Protein AF-A0A822EPE9-F1 (afdb_monomer_lite)

Secondary structure (DSSP, 8-state):
-HHHHHHHHHHSHHHHHHHHHHHHH----TT--HHHHHHHHHHHHHHH-TT--HHHHHHHHHHHS-HHHHHHHHHH--S--

Radius of gyration: 15.64 Å; chains: 1; bounding box: 47×17×41 Å

pLDDT: mean 84.54, std 9.51, range [58.88, 94.94]

Sequence (81 aa):
LFVQKLLDTFESSSKADIAFNRLRQYQQSLHQDVRQYYFEIMKLCKEANPLMDESSKLQYLKDGLKSSLRFDILLKNPTTT

Organism: NCBI:txid392032

Foldseek 3Di:
DVVVVVCCVPVPDPQLVVLVVCLQPAAADPPHDLVNSLVVLVVSCCSNPVPDDFVVSVVSSLVRYDPVCNVVCVVVVDPGD

Structure (mmCIF, N/CA/C/O backbone):
data_AF-A0A822EPE9-F1
#
_entry.id   AF-A0A822EPE9-F1
#
loop_
_atom_site.group_PDB
_atom_site.id
_atom_site.type_symbol
_atom_site.label_atom_id
_atom_site.label_alt_id
_atom_site.label_comp_id
_atom_site.label_asym_id
_atom_site.label_entity_id
_atom_site.label_seq_id
_atom_site.pdbx_PDB_ins_code
_atom_site.Cartn_x
_atom_site.Cartn_y
_atom_site.Cartn_z
_atom_site.occupancy
_atom_site.B_iso_or_equiv
_atom_site.auth_seq_id
_atom_site.auth_comp_id
_atom_site.auth_asym_id
_atom_site.auth_atom_id
_atom_site.pdbx_PDB_model_num
ATOM 1 N N . LEU A 1 1 ? 26.423 2.927 -22.943 1.00 67.00 1 LEU A N 1
ATOM 2 C CA . LEU A 1 1 ? 25.775 1.666 -23.386 1.00 67.00 1 LEU A CA 1
ATOM 3 C C . LEU A 1 1 ? 25.962 0.511 -22.396 1.00 67.00 1 LEU A C 1
ATOM 5 O O . LEU A 1 1 ? 24.956 0.056 -21.879 1.00 67.00 1 LEU A O 1
ATOM 9 N N . PHE A 1 2 ? 27.185 0.065 -22.069 1.00 75.94 2 PHE A N 1
ATOM 10 C CA . PHE A 1 2 ? 27.398 -1.044 -21.112 1.00 75.94 2 PHE A CA 1
ATOM 11 C C . PHE A 1 2 ? 26.929 -0.731 -19.679 1.00 75.94 2 PHE A C 1
ATOM 13 O O . PHE A 1 2 ? 26.105 -1.457 -19.140 1.00 75.94 2 PHE A O 1
ATOM 20 N N . VAL A 1 3 ? 27.383 0.388 -19.101 1.00 77.12 3 VAL A N 1
ATOM 21 C CA . VAL A 1 3 ? 27.011 0.807 -17.731 1.00 77.12 3 VAL A CA 1
ATOM 22 C C . VAL A 1 3 ? 25.498 0.988 -17.582 1.00 77.12 3 VAL A C 1
ATOM 24 O O . VAL A 1 3 ? 24.926 0.593 -16.579 1.00 77.12 3 VAL A O 1
ATOM 27 N N . GLN A 1 4 ? 24.839 1.524 -18.608 1.00 75.88 4 GLN A N 1
ATOM 28 C CA . GLN A 1 4 ? 23.399 1.781 -18.605 1.00 75.88 4 GLN A CA 1
ATOM 29 C C . GLN A 1 4 ? 22.589 0.481 -18.685 1.00 75.88 4 GLN A C 1
ATOM 31 O O . GLN A 1 4 ? 21.705 0.274 -17.870 1.00 75.88 4 GLN A O 1
ATOM 36 N N . LYS A 1 5 ? 22.987 -0.457 -19.560 1.00 74.19 5 LYS A N 1
ATOM 37 C CA . LYS A 1 5 ? 22.424 -1.816 -19.575 1.00 74.19 5 LYS A CA 1
ATOM 38 C C . LYS A 1 5 ? 22.636 -2.545 -18.254 1.00 74.19 5 LYS A C 1
ATOM 40 O O . LYS A 1 5 ? 21.764 -3.293 -17.836 1.00 74.19 5 LYS A O 1
ATOM 45 N N . LEU A 1 6 ? 23.791 -2.365 -17.620 1.00 71.06 6 LEU A N 1
ATOM 46 C CA . LEU A 1 6 ? 24.103 -3.006 -16.349 1.00 71.06 6 LEU A CA 1
ATOM 47 C C . LEU A 1 6 ? 23.231 -2.431 -15.224 1.00 71.06 6 LEU A C 1
ATOM 49 O O . LEU A 1 6 ? 22.621 -3.200 -14.492 1.00 71.06 6 LEU A O 1
ATOM 53 N N . LEU A 1 7 ? 23.083 -1.107 -15.148 1.00 70.38 7 LEU A N 1
ATOM 54 C CA . LEU A 1 7 ? 22.138 -0.472 -14.230 1.00 70.38 7 LEU A CA 1
ATOM 55 C C . LEU A 1 7 ? 20.705 -0.951 -14.498 1.00 70.38 7 LEU A C 1
ATOM 57 O O . LEU A 1 7 ? 20.110 -1.516 -13.596 1.00 70.38 7 LEU A O 1
ATOM 61 N N . ASP A 1 8 ? 20.198 -0.901 -15.731 1.00 68.12 8 ASP A N 1
ATOM 62 C CA . ASP A 1 8 ? 18.837 -1.365 -16.057 1.00 68.12 8 ASP A CA 1
ATOM 63 C C . ASP A 1 8 ? 18.599 -2.847 -15.704 1.00 68.12 8 ASP A C 1
ATOM 65 O O . ASP A 1 8 ? 17.517 -3.225 -15.245 1.00 68.12 8 ASP A O 1
ATOM 69 N N . THR A 1 9 ? 19.620 -3.693 -15.883 1.00 67.12 9 THR A N 1
ATOM 70 C CA . THR A 1 9 ? 19.545 -5.136 -15.593 1.00 67.12 9 THR A CA 1
ATOM 71 C C . THR A 1 9 ? 19.514 -5.425 -14.090 1.00 67.12 9 THR A C 1
ATOM 73 O O . THR A 1 9 ? 18.832 -6.354 -13.666 1.00 67.12 9 THR A O 1
ATOM 76 N N . PHE A 1 10 ? 20.236 -4.650 -13.275 1.00 63.66 10 PHE A N 1
ATOM 77 C CA . PHE A 1 10 ? 20.352 -4.885 -11.8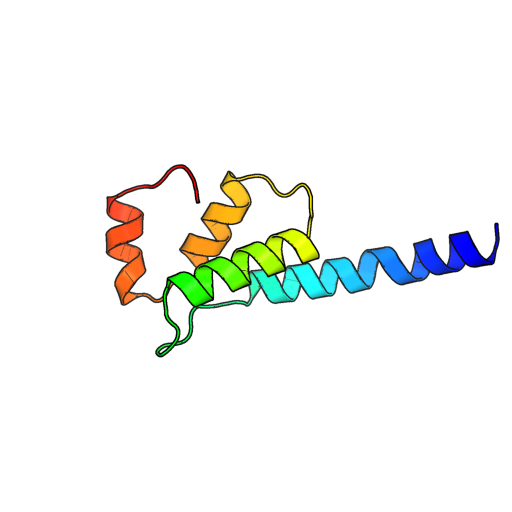28 1.00 63.66 10 PHE A CA 1
ATOM 78 C C . PHE A 1 10 ? 19.443 -3.987 -10.971 1.00 63.66 10 PHE A C 1
ATOM 80 O O . PHE A 1 10 ? 19.183 -4.301 -9.811 1.00 63.66 10 PHE A O 1
ATOM 87 N N . GLU A 1 11 ? 18.953 -2.875 -11.512 1.00 64.06 11 GLU A N 1
ATOM 88 C CA . GLU A 1 11 ? 18.168 -1.871 -10.791 1.00 64.06 11 GLU A CA 1
ATOM 89 C C . GLU A 1 11 ? 16.659 -2.145 -10.828 1.00 64.06 11 GLU A C 1
ATOM 91 O O . GLU A 1 11 ? 15.956 -1.748 -9.899 1.00 64.06 11 GLU A O 1
ATOM 96 N N . SER A 1 12 ? 16.154 -2.833 -11.856 1.00 58.88 12 SER A N 1
ATOM 97 C CA . SER A 1 12 ? 14.724 -2.775 -12.192 1.00 58.88 12 SER A CA 1
ATOM 98 C C . SER A 1 12 ? 13.838 -3.835 -11.531 1.00 58.88 12 SER A C 1
ATOM 100 O O . SER A 1 12 ? 12.775 -3.484 -11.028 1.00 58.88 12 SER A O 1
ATOM 102 N N . SER A 1 13 ? 14.237 -5.109 -11.481 1.00 62.09 13 SER A N 1
ATOM 103 C CA . SER A 1 13 ? 13.362 -6.169 -10.949 1.00 62.09 13 SER A CA 1
ATOM 104 C C . SER A 1 13 ? 13.403 -6.244 -9.424 1.00 62.09 13 SER A C 1
ATOM 106 O O . SER A 1 13 ? 12.391 -6.063 -8.758 1.00 62.09 13 SER A O 1
ATOM 108 N N . SER A 1 14 ? 14.596 -6.400 -8.848 1.00 70.88 14 SER A N 1
ATOM 109 C CA . SER A 1 14 ? 14.753 -6.650 -7.409 1.00 70.88 14 SER A CA 1
ATOM 110 C C . SER A 1 14 ? 14.246 -5.495 -6.533 1.00 70.88 14 SER A C 1
ATOM 112 O O . SER A 1 14 ? 13.573 -5.726 -5.532 1.00 70.88 14 SER A O 1
ATOM 114 N N . LYS A 1 15 ? 14.500 -4.233 -6.912 1.00 76.19 15 LYS A N 1
ATOM 115 C CA . LYS A 1 15 ? 14.036 -3.074 -6.126 1.00 76.19 15 LYS A CA 1
ATOM 116 C C . LYS A 1 15 ? 12.514 -2.929 -6.161 1.00 76.19 15 LYS A C 1
ATOM 118 O O . LYS A 1 15 ? 11.911 -2.697 -5.113 1.00 76.19 15 LYS A O 1
ATOM 123 N N . ALA A 1 16 ? 11.907 -3.086 -7.338 1.00 77.44 16 ALA A N 1
ATOM 124 C CA . ALA A 1 16 ? 10.458 -3.037 -7.490 1.00 77.44 16 ALA A CA 1
ATOM 125 C C . ALA A 1 16 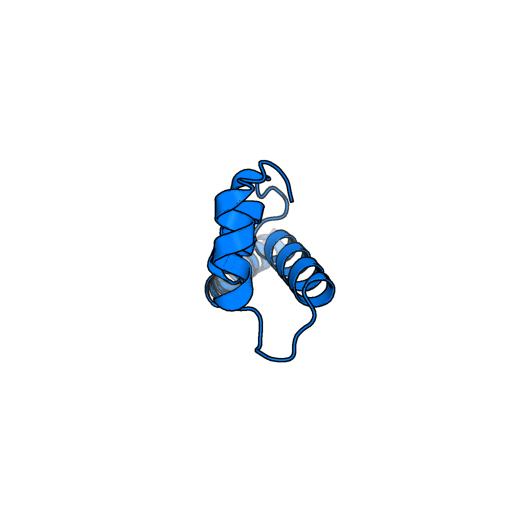? 9.796 -4.194 -6.731 1.00 77.44 16 ALA A C 1
ATOM 127 O O . ALA A 1 16 ? 8.868 -3.962 -5.962 1.00 77.44 16 ALA A O 1
ATOM 128 N N . ASP A 1 17 ? 10.330 -5.412 -6.847 1.00 84.06 17 ASP A N 1
ATOM 129 C CA . ASP A 1 17 ? 9.827 -6.592 -6.141 1.00 84.06 17 ASP A CA 1
ATOM 130 C C . ASP A 1 17 ? 9.910 -6.433 -4.616 1.00 84.06 17 ASP A C 1
ATOM 132 O O . ASP A 1 17 ? 8.974 -6.781 -3.892 1.00 84.06 17 ASP A O 1
ATOM 136 N N . ILE A 1 18 ? 11.005 -5.865 -4.100 1.00 87.94 18 ILE A N 1
ATOM 137 C CA . ILE A 1 18 ? 11.153 -5.556 -2.671 1.00 87.94 18 ILE A CA 1
ATOM 138 C C . ILE A 1 18 ? 10.113 -4.518 -2.233 1.00 87.94 18 ILE A C 1
ATOM 140 O O . ILE A 1 18 ? 9.460 -4.706 -1.203 1.00 87.94 18 ILE 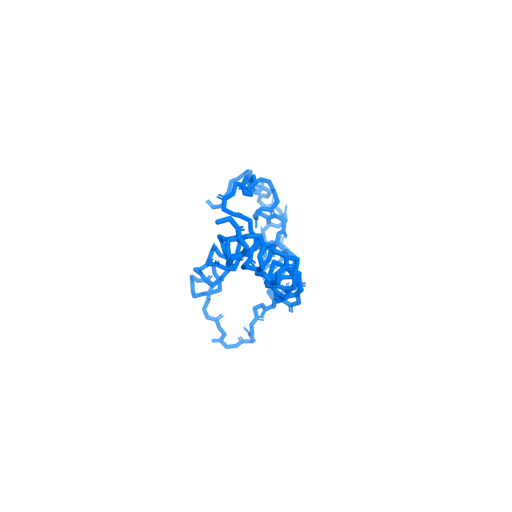A O 1
ATOM 144 N N . ALA A 1 19 ? 9.930 -3.444 -3.005 1.00 88.38 19 ALA A N 1
ATOM 145 C CA . ALA A 1 19 ? 8.944 -2.409 -2.704 1.00 88.38 19 ALA A CA 1
ATOM 146 C C . ALA A 1 19 ? 7.508 -2.962 -2.733 1.00 88.38 19 ALA A C 1
ATOM 148 O O . ALA A 1 19 ? 6.730 -2.705 -1.812 1.00 88.38 19 ALA A O 1
ATOM 149 N N . PHE A 1 20 ? 7.176 -3.795 -3.722 1.00 90.31 20 PHE A N 1
ATOM 150 C CA . PHE A 1 20 ? 5.886 -4.478 -3.815 1.00 90.31 20 PHE A CA 1
ATOM 151 C C . PHE A 1 20 ? 5.644 -5.430 -2.645 1.00 90.31 20 PHE A C 1
ATOM 153 O O . PHE A 1 20 ? 4.562 -5.419 -2.056 1.00 90.31 20 PHE A O 1
ATOM 160 N N . ASN A 1 21 ? 6.643 -6.231 -2.270 1.00 91.44 21 ASN A N 1
ATOM 161 C CA . ASN A 1 21 ? 6.533 -7.122 -1.117 1.00 91.44 21 ASN A CA 1
ATOM 162 C C . ASN A 1 21 ? 6.320 -6.335 0.177 1.00 91.44 21 ASN A C 1
ATOM 164 O O . ASN A 1 21 ? 5.462 -6.701 0.981 1.00 91.44 21 ASN A O 1
ATOM 168 N N . ARG A 1 22 ? 7.036 -5.218 0.348 1.00 93.12 22 ARG A N 1
ATOM 169 C CA . ARG A 1 22 ? 6.859 -4.327 1.496 1.00 93.12 22 ARG A CA 1
ATOM 170 C C . ARG A 1 22 ? 5.453 -3.736 1.542 1.00 93.12 22 ARG A C 1
ATOM 172 O O . ARG A 1 22 ? 4.834 -3.786 2.598 1.00 93.12 22 ARG A O 1
ATOM 179 N N . LEU A 1 23 ? 4.938 -3.230 0.420 1.00 94.25 23 LEU A N 1
ATOM 180 C C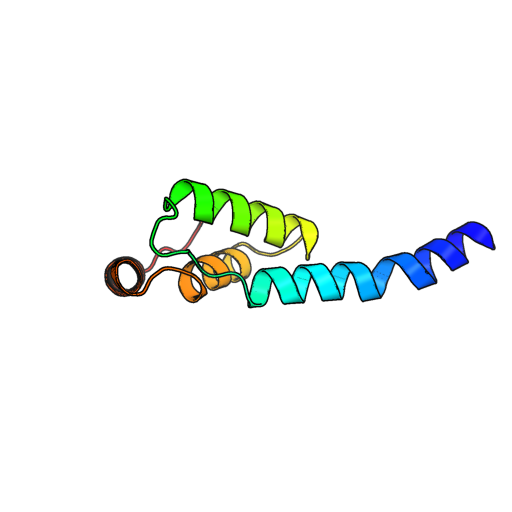A . LEU A 1 23 ? 3.571 -2.712 0.315 1.00 94.25 23 LEU A CA 1
ATOM 181 C C . LEU A 1 23 ? 2.535 -3.786 0.672 1.00 94.25 23 LEU A C 1
ATOM 183 O O . LEU A 1 23 ? 1.643 -3.539 1.477 1.00 94.25 23 LEU A O 1
ATOM 187 N N . ARG A 1 24 ? 2.685 -4.998 0.127 1.00 93.06 24 ARG A N 1
ATOM 188 C CA . ARG A 1 24 ? 1.757 -6.115 0.353 1.00 93.06 24 ARG A CA 1
ATOM 189 C C . ARG A 1 24 ? 1.718 -6.588 1.808 1.00 93.06 24 ARG A C 1
ATOM 191 O O . ARG A 1 24 ? 0.687 -7.072 2.263 1.00 93.06 24 ARG A O 1
ATOM 198 N N . GLN A 1 25 ? 2.839 -6.498 2.517 1.00 93.56 25 GLN A N 1
ATOM 199 C CA . GLN A 1 25 ? 2.954 -6.929 3.912 1.00 93.56 25 GLN A CA 1
ATOM 200 C C . GLN A 1 25 ? 2.658 -5.810 4.915 1.00 93.56 25 GLN A C 1
ATOM 202 O O . GLN A 1 25 ? 2.557 -6.079 6.112 1.00 93.56 25 GLN A O 1
ATOM 207 N N . TYR A 1 26 ? 2.538 -4.562 4.458 1.00 94.62 26 TYR A N 1
ATOM 208 C CA . TYR A 1 26 ? 2.352 -3.432 5.352 1.00 94.62 26 TYR A CA 1
ATOM 209 C C . TYR A 1 26 ? 0.946 -3.434 5.954 1.00 94.62 26 TYR A C 1
ATOM 211 O O . TYR A 1 26 ? -0.060 -3.441 5.249 1.00 94.62 26 TYR A O 1
ATOM 219 N N . GLN A 1 27 ? 0.884 -3.407 7.282 1.00 94.19 27 GLN A N 1
ATOM 220 C CA . GLN A 1 27 ? -0.357 -3.347 8.042 1.00 94.19 27 GLN A CA 1
ATOM 221 C C . GLN A 1 27 ? -0.274 -2.223 9.067 1.00 94.19 27 GLN A C 1
ATOM 223 O O . GLN A 1 27 ? 0.789 -1.955 9.632 1.00 94.19 27 GLN A O 1
ATOM 228 N N . GLN A 1 28 ? -1.410 -1.582 9.325 1.00 93.50 28 GLN A N 1
ATOM 229 C CA . GLN A 1 28 ? -1.525 -0.560 10.347 1.00 93.50 28 GLN A CA 1
ATOM 230 C C . GLN A 1 28 ? -1.228 -1.172 11.718 1.00 93.50 28 GLN A C 1
ATOM 232 O O . GLN A 1 28 ? -1.943 -2.059 12.190 1.00 93.50 28 GLN A O 1
ATOM 237 N N . SER A 1 29 ? -0.195 -0.657 12.383 1.00 91.06 29 SER A N 1
ATOM 238 C CA . SER A 1 29 ? 0.133 -1.057 13.754 1.00 91.06 29 SER A CA 1
ATOM 239 C C . SER A 1 29 ? -0.955 -0.616 14.745 1.00 91.06 29 SER A C 1
ATOM 241 O O . SER A 1 29 ? -1.660 0.372 14.528 1.00 91.06 29 SER A O 1
ATOM 243 N N . LEU A 1 30 ? -1.065 -1.320 15.878 1.00 87.81 30 LEU A N 1
ATOM 244 C CA . LEU A 1 30 ? -2.049 -1.048 16.933 1.00 87.81 30 LEU A CA 1
ATOM 245 C C . LEU A 1 30 ? -2.023 0.417 17.412 1.00 87.81 30 LEU A C 1
ATOM 247 O O . LEU A 1 30 ? -3.078 0.998 17.675 1.00 87.81 30 LEU A O 1
ATOM 251 N N . HIS A 1 31 ? -0.829 1.011 17.482 1.00 89.81 31 HIS A N 1
ATOM 252 C CA . HIS A 1 31 ? -0.601 2.376 17.971 1.00 89.81 31 HIS A CA 1
ATOM 253 C C . HIS A 1 31 ? -0.395 3.406 16.857 1.00 89.81 31 HIS A C 1
ATOM 255 O O . HIS A 1 31 ? -0.163 4.578 17.143 1.00 89.81 31 HIS A O 1
ATOM 261 N N . GLN A 1 32 ? -0.455 2.989 15.592 1.00 90.31 32 GLN A N 1
ATOM 262 C CA . GLN A 1 32 ? -0.234 3.888 14.469 1.00 90.31 32 GLN A CA 1
ATOM 263 C C . GLN A 1 32 ? -1.502 4.679 14.151 1.00 90.31 32 GLN A C 1
ATOM 265 O O . GLN A 1 32 ? -2.588 4.112 13.971 1.00 90.31 32 GLN A O 1
ATOM 270 N N . ASP A 1 33 ? -1.350 5.995 14.029 1.00 91.31 33 ASP A N 1
ATOM 271 C CA . ASP A 1 33 ? -2.430 6.865 13.581 1.00 91.31 33 ASP A CA 1
ATOM 272 C C . ASP A 1 33 ? -2.833 6.563 12.126 1.00 91.31 33 ASP A C 1
ATOM 274 O O . ASP A 1 33 ? -2.012 6.179 11.291 1.00 91.31 33 ASP A O 1
ATOM 278 N N . VAL A 1 34 ? -4.114 6.754 11.803 1.00 89.00 34 VAL A N 1
ATOM 279 C CA . VAL A 1 34 ? -4.657 6.455 10.467 1.00 89.00 34 VAL A CA 1
ATOM 280 C C . VAL A 1 34 ? -4.034 7.345 9.392 1.00 89.00 34 VAL A C 1
ATOM 282 O O . VAL A 1 34 ? -3.773 6.867 8.290 1.00 89.00 34 VAL A O 1
ATOM 285 N N . ARG A 1 35 ? -3.744 8.618 9.692 1.00 90.50 35 ARG A N 1
ATOM 286 C CA . ARG A 1 35 ? -3.108 9.521 8.720 1.00 90.50 35 ARG A CA 1
ATOM 287 C C . ARG A 1 35 ? -1.668 9.107 8.466 1.00 90.50 35 ARG A C 1
ATOM 289 O O . ARG A 1 35 ? -1.227 9.111 7.323 1.00 90.50 35 ARG A O 1
ATOM 296 N N . GLN A 1 36 ? -0.945 8.717 9.516 1.00 93.81 36 GLN A N 1
ATOM 297 C CA . GLN A 1 36 ? 0.414 8.188 9.374 1.00 93.81 36 GLN A CA 1
ATOM 298 C C . GLN A 1 36 ? 0.428 6.921 8.515 1.00 93.81 36 GLN A C 1
ATOM 300 O O . GLN A 1 36 ? 1.250 6.806 7.611 1.00 93.81 36 GLN A O 1
ATOM 305 N N . TYR A 1 37 ? -0.510 6.003 8.759 1.00 93.88 37 TYR A N 1
ATOM 306 C CA . TYR A 1 37 ? -0.684 4.803 7.943 1.00 93.88 37 TYR A CA 1
ATOM 307 C C . TYR A 1 37 ? -0.976 5.139 6.472 1.00 93.88 37 TYR A C 1
ATOM 309 O O . TYR A 1 37 ? -0.340 4.586 5.577 1.00 93.88 37 TYR A O 1
ATOM 317 N N . TYR A 1 38 ? -1.880 6.090 6.223 1.00 93.25 38 TYR A N 1
ATOM 318 C CA . TYR A 1 38 ? -2.196 6.566 4.878 1.00 93.25 38 TYR A CA 1
ATOM 319 C C . TYR A 1 38 ? -0.956 7.089 4.142 1.00 93.25 38 TYR A C 1
ATOM 321 O O . TYR A 1 38 ? -0.679 6.659 3.023 1.00 93.25 38 TYR A O 1
ATOM 329 N N . PHE A 1 39 ? -0.179 7.979 4.769 1.00 94.81 39 PHE A N 1
ATOM 330 C CA . PHE A 1 39 ? 1.009 8.550 4.133 1.00 94.81 39 PHE A CA 1
ATOM 331 C C . PHE A 1 39 ? 2.070 7.492 3.818 1.00 94.81 39 PHE A C 1
ATOM 333 O O . PHE A 1 39 ? 2.682 7.552 2.750 1.00 94.81 39 PHE A O 1
ATOM 340 N N . GLU A 1 40 ? 2.259 6.509 4.699 1.00 94.94 40 GLU A N 1
ATOM 341 C CA . GLU A 1 40 ? 3.183 5.400 4.448 1.00 94.94 40 GLU A CA 1
ATOM 342 C C . GLU A 1 40 ? 2.710 4.508 3.295 1.00 94.94 40 GLU A C 1
ATOM 344 O O . GLU A 1 40 ? 3.502 4.215 2.403 1.00 94.94 40 GLU A O 1
ATOM 349 N N . ILE A 1 41 ? 1.422 4.151 3.226 1.00 94.38 41 ILE A N 1
ATOM 350 C CA . ILE A 1 41 ? 0.887 3.401 2.078 1.00 94.38 41 ILE A CA 1
ATOM 351 C C . ILE A 1 41 ? 1.056 4.194 0.778 1.00 94.38 41 ILE A C 1
ATOM 353 O O . ILE A 1 41 ? 1.537 3.638 -0.203 1.00 94.38 41 ILE A O 1
ATOM 357 N N . MET A 1 42 ? 0.748 5.495 0.750 1.00 94.44 42 MET A N 1
ATOM 358 C CA . MET A 1 42 ? 0.936 6.317 -0.457 1.00 94.44 42 MET A CA 1
ATOM 359 C C . MET A 1 42 ? 2.397 6.363 -0.912 1.00 94.44 42 MET A C 1
ATOM 361 O O . MET A 1 42 ? 2.685 6.289 -2.110 1.00 94.44 42 MET A O 1
ATOM 365 N N . LYS A 1 43 ? 3.329 6.456 0.041 1.00 94.38 43 LYS A N 1
ATOM 366 C CA . LYS A 1 43 ? 4.764 6.403 -0.233 1.00 94.38 43 LYS A CA 1
ATOM 367 C C . LYS A 1 43 ? 5.171 5.045 -0.807 1.00 94.38 43 LYS A C 1
ATOM 369 O O . LYS A 1 43 ? 5.821 5.012 -1.846 1.00 94.38 43 LYS A O 1
ATOM 374 N N . LEU A 1 44 ? 4.739 3.947 -0.188 1.00 93.31 44 LEU A N 1
ATOM 375 C CA . LEU A 1 44 ? 5.026 2.586 -0.651 1.00 93.31 44 LEU A CA 1
ATOM 376 C C . LEU A 1 44 ? 4.412 2.299 -2.026 1.00 93.31 44 LEU A C 1
ATOM 378 O O . LEU A 1 44 ? 5.072 1.699 -2.868 1.00 93.31 44 LEU A O 1
ATOM 382 N N . CYS A 1 45 ? 3.198 2.783 -2.300 1.00 93.31 45 CYS A N 1
ATOM 383 C CA . CYS A 1 45 ? 2.585 2.702 -3.624 1.00 93.31 45 CYS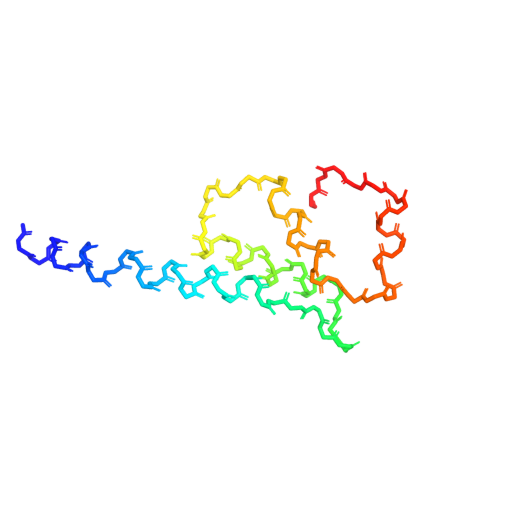 A CA 1
ATOM 384 C C . CYS A 1 45 ? 3.441 3.419 -4.673 1.00 93.31 45 CYS A C 1
ATOM 386 O O . CYS A 1 45 ? 3.692 2.859 -5.734 1.00 93.31 45 CYS A O 1
ATOM 388 N N . LYS A 1 46 ? 3.942 4.624 -4.366 1.00 92.19 46 LYS A N 1
ATOM 389 C CA . LYS A 1 46 ? 4.816 5.387 -5.268 1.00 92.19 46 LYS A CA 1
ATOM 390 C C . LYS A 1 46 ? 6.175 4.713 -5.488 1.00 92.19 46 LYS A C 1
ATOM 392 O O . LYS A 1 46 ? 6.703 4.787 -6.592 1.00 92.19 46 LYS A O 1
ATOM 397 N N . GLU A 1 47 ? 6.734 4.083 -4.456 1.00 90.44 47 GLU A N 1
ATOM 398 C CA . GLU A 1 47 ? 7.992 3.327 -4.536 1.00 90.44 47 GLU A CA 1
ATOM 399 C C . GLU A 1 47 ? 7.835 2.029 -5.344 1.00 90.44 47 GLU A C 1
ATOM 401 O O . GLU A 1 47 ? 8.721 1.692 -6.124 1.00 90.44 47 GLU A O 1
ATOM 406 N N . ALA A 1 48 ? 6.712 1.321 -5.187 1.00 90.19 48 ALA A N 1
ATOM 407 C CA . ALA A 1 48 ? 6.433 0.074 -5.897 1.00 90.19 48 ALA A CA 1
ATOM 408 C C . ALA A 1 48 ? 6.039 0.310 -7.363 1.00 90.19 48 ALA A C 1
ATOM 410 O O . ALA A 1 48 ? 6.545 -0.353 -8.265 1.00 90.19 48 ALA A O 1
ATOM 411 N N . ASN A 1 49 ? 5.138 1.262 -7.611 1.00 88.44 49 ASN A N 1
ATOM 412 C CA . ASN A 1 49 ? 4.700 1.640 -8.948 1.00 88.44 49 ASN A CA 1
ATOM 413 C C . ASN A 1 49 ? 4.204 3.103 -8.964 1.00 88.44 49 ASN A C 1
ATOM 415 O O . ASN A 1 49 ? 3.080 3.382 -8.542 1.00 88.44 49 ASN A O 1
ATOM 419 N N . PRO A 1 50 ? 4.981 4.046 -9.528 1.00 88.50 50 PRO A N 1
ATOM 420 C CA . PRO A 1 50 ? 4.580 5.450 -9.638 1.00 88.50 50 PRO A CA 1
ATOM 421 C C . PRO A 1 50 ? 3.276 5.687 -10.415 1.00 88.50 50 PRO A C 1
ATOM 423 O O . PRO A 1 50 ? 2.634 6.717 -10.218 1.00 88.50 50 PRO A O 1
ATOM 426 N N . LEU A 1 51 ? 2.893 4.753 -11.290 1.00 89.38 51 LEU A N 1
ATOM 427 C CA . LEU A 1 51 ? 1.679 4.794 -12.107 1.00 89.38 51 LEU A CA 1
ATOM 428 C C . LEU A 1 51 ? 0.566 3.897 -11.542 1.00 89.38 51 LEU A C 1
ATOM 430 O O . LEU A 1 51 ? -0.354 3.533 -12.270 1.00 89.38 51 LEU A O 1
ATOM 434 N N . MET A 1 52 ? 0.654 3.506 -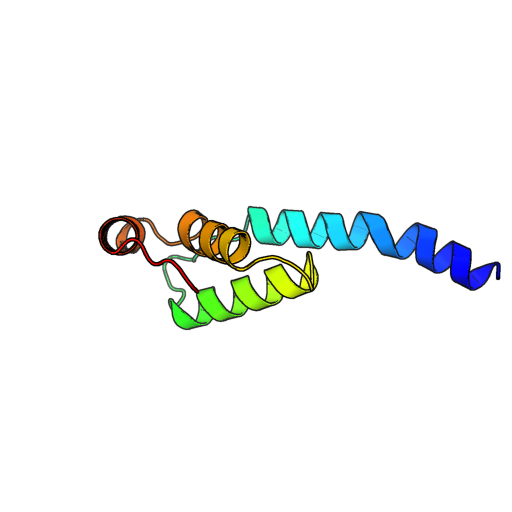10.266 1.00 90.88 52 MET A N 1
ATOM 435 C CA . MET A 1 52 ? -0.381 2.705 -9.616 1.00 90.88 52 MET A CA 1
ATOM 436 C C . MET A 1 52 ? -1.721 3.441 -9.649 1.00 90.88 52 MET A C 1
ATOM 438 O O . MET A 1 52 ? -1.808 4.622 -9.298 1.00 90.88 52 MET A O 1
ATOM 442 N N . ASP A 1 53 ? -2.763 2.731 -10.063 1.00 91.81 53 ASP A N 1
ATOM 443 C CA . ASP A 1 53 ? -4.110 3.267 -10.155 1.00 91.81 53 ASP A CA 1
ATOM 444 C C . ASP A 1 53 ? -4.743 3.455 -8.767 1.00 91.81 53 ASP A C 1
ATOM 446 O O . ASP A 1 53 ? -4.367 2.820 -7.778 1.00 91.81 53 ASP A O 1
ATOM 450 N N . GLU A 1 54 ? -5.732 4.344 -8.698 1.00 89.50 54 GLU A N 1
ATOM 451 C CA . GLU A 1 54 ? -6.421 4.683 -7.449 1.00 89.50 54 GLU A CA 1
ATOM 452 C C . GLU A 1 54 ? -7.135 3.487 -6.811 1.00 89.50 54 GLU A C 1
ATOM 454 O O . GLU A 1 54 ? -7.171 3.372 -5.585 1.00 89.50 54 GLU A O 1
ATOM 459 N N . SER A 1 55 ? -7.656 2.556 -7.617 1.00 89.50 55 SER A N 1
ATOM 460 C CA . SER A 1 55 ? -8.372 1.394 -7.086 1.00 89.50 55 SER A CA 1
ATOM 461 C C . SER A 1 55 ? -7.425 0.431 -6.367 1.00 89.50 55 SER A C 1
ATOM 463 O O . SER A 1 55 ? -7.728 -0.012 -5.257 1.00 89.50 55 SER A O 1
ATOM 465 N N . SER A 1 56 ? -6.231 0.207 -6.924 1.00 90.94 56 SER A N 1
ATOM 466 C CA . SER A 1 56 ? -5.173 -0.580 -6.286 1.00 90.94 56 SER A CA 1
ATOM 467 C C . SER A 1 56 ? -4.695 0.060 -4.984 1.00 90.94 56 SER A C 1
ATOM 469 O O . SER A 1 56 ? -4.601 -0.617 -3.960 1.00 90.94 56 SER A O 1
ATOM 471 N N . LYS A 1 57 ? -4.449 1.378 -4.975 1.00 92.88 57 LYS A N 1
ATOM 472 C CA . LYS A 1 57 ? -4.054 2.100 -3.751 1.00 92.88 57 LYS A CA 1
ATOM 473 C C . LYS A 1 57 ? -5.095 1.947 -2.645 1.00 92.88 57 LYS A C 1
ATOM 475 O O . LYS A 1 57 ? -4.753 1.689 -1.490 1.00 92.88 57 LYS A O 1
ATOM 480 N N . LEU A 1 58 ? -6.367 2.086 -3.007 1.00 91.06 58 LEU A N 1
ATOM 481 C CA . LEU A 1 58 ? -7.474 1.954 -2.075 1.00 91.06 58 LEU A CA 1
ATOM 482 C C . LEU A 1 58 ? -7.606 0.527 -1.533 1.00 91.06 58 LEU A C 1
ATOM 484 O O . LEU A 1 58 ? -7.909 0.349 -0.352 1.00 91.06 58 LEU A O 1
ATOM 488 N N . GLN A 1 59 ? -7.346 -0.478 -2.368 1.00 90.75 59 GLN A N 1
ATOM 489 C CA . GLN A 1 59 ? -7.323 -1.873 -1.946 1.00 90.75 59 GLN A CA 1
ATOM 490 C C . GLN A 1 59 ? -6.243 -2.108 -0.879 1.00 90.75 59 GLN A C 1
ATOM 492 O O . GLN A 1 59 ? -6.552 -2.639 0.185 1.00 90.75 59 GLN A O 1
ATOM 497 N N . TYR A 1 60 ? -5.018 -1.612 -1.087 1.00 92.94 60 TYR A N 1
ATOM 498 C CA . TYR A 1 60 ? -3.950 -1.714 -0.083 1.00 92.94 60 TYR A CA 1
ATOM 499 C C . TYR A 1 60 ? -4.292 -0.998 1.230 1.00 92.94 60 TYR A C 1
ATOM 501 O O . TYR A 1 60 ? -4.047 -1.536 2.311 1.00 92.94 60 TYR A O 1
ATOM 509 N N . LEU A 1 61 ? -4.920 0.183 1.163 1.00 90.94 61 LEU A N 1
ATOM 510 C CA . LEU A 1 61 ? -5.408 0.871 2.361 1.00 90.94 61 LEU A CA 1
ATOM 511 C C . LEU A 1 61 ? -6.408 -0.003 3.131 1.00 90.94 61 LEU A C 1
ATOM 513 O O . LEU A 1 61 ? -6.234 -0.192 4.336 1.00 90.94 61 LEU A O 1
ATOM 517 N N . LYS A 1 62 ? -7.410 -0.568 2.443 1.00 89.25 62 LYS A N 1
ATOM 518 C CA . LYS A 1 62 ? -8.447 -1.438 3.028 1.00 89.25 62 LYS A CA 1
ATOM 519 C C . LYS A 1 62 ? -7.857 -2.710 3.648 1.00 89.25 62 LYS A C 1
ATOM 521 O O . LYS A 1 62 ? -8.222 -3.069 4.770 1.00 89.25 62 LYS A O 1
ATOM 526 N N . ASP A 1 63 ? -6.918 -3.346 2.956 1.00 89.81 63 ASP A N 1
ATOM 527 C CA . ASP A 1 63 ? -6.351 -4.639 3.346 1.00 89.81 63 ASP A CA 1
ATOM 528 C C . ASP A 1 63 ? -5.383 -4.561 4.524 1.00 89.81 63 ASP A C 1
ATOM 530 O O . ASP A 1 63 ? -5.280 -5.526 5.284 1.00 89.81 63 ASP A O 1
ATOM 534 N N . GLY A 1 64 ? -4.689 -3.436 4.705 1.00 90.06 64 GLY A N 1
ATOM 535 C CA . GLY A 1 64 ? -3.750 -3.249 5.812 1.00 90.06 64 GLY A CA 1
ATOM 536 C C . GLY A 1 64 ? -4.337 -2.533 7.034 1.00 90.06 64 GLY A C 1
ATOM 537 O O . GLY A 1 64 ? -3.707 -2.550 8.088 1.00 90.06 64 GLY A O 1
ATOM 538 N N . LEU A 1 65 ? -5.542 -1.951 6.958 1.00 88.94 65 LEU A N 1
ATOM 539 C CA . LEU A 1 65 ? -6.188 -1.282 8.100 1.00 88.94 65 LEU A CA 1
ATOM 540 C C . LEU A 1 65 ? -6.346 -2.216 9.305 1.00 88.94 65 LEU A C 1
ATOM 542 O O . LEU A 1 65 ? -6.572 -3.422 9.162 1.00 88.94 65 LEU A O 1
ATOM 546 N N . LYS A 1 66 ? -6.311 -1.656 10.516 1.00 88.00 66 LYS A N 1
ATOM 547 C CA . LYS A 1 66 ? -6.621 -2.433 11.722 1.00 88.00 66 LYS A CA 1
ATOM 548 C C . LYS A 1 66 ? -8.088 -2.867 11.729 1.00 88.00 66 LYS A C 1
ATOM 550 O O . LYS A 1 66 ? -8.972 -2.132 11.285 1.00 88.00 66 LYS A O 1
ATOM 555 N N . SER A 1 67 ? -8.354 -4.057 12.263 1.00 81.19 67 SER A N 1
ATOM 556 C CA . SER A 1 67 ? -9.682 -4.692 12.254 1.00 81.19 67 SER A CA 1
ATOM 557 C C . SER A 1 67 ? -10.792 -3.808 12.825 1.00 81.19 67 SER A C 1
ATOM 559 O O . SER A 1 67 ? -11.904 -3.826 12.303 1.00 81.19 67 SER A O 1
ATOM 561 N N . SER A 1 68 ? -10.482 -2.982 13.829 1.00 81.19 68 SER A N 1
ATOM 562 C CA . SER A 1 68 ? -11.444 -2.067 14.449 1.00 81.19 68 SER A CA 1
ATOM 563 C C . SER A 1 68 ? -11.952 -0.958 13.527 1.00 81.19 68 SER A C 1
ATOM 565 O O . SER A 1 68 ? -13.027 -0.436 13.777 1.00 81.19 68 SER A O 1
ATOM 567 N N . LEU A 1 69 ? -11.219 -0.612 12.464 1.00 79.38 69 LEU A N 1
ATOM 568 C CA . LEU A 1 69 ? -11.639 0.399 11.486 1.00 79.38 69 LEU A CA 1
ATOM 569 C C . LEU A 1 69 ? -12.169 -0.213 10.185 1.00 79.38 69 LEU A C 1
ATOM 571 O O . LEU A 1 69 ? -12.875 0.460 9.435 1.00 79.38 69 LEU A O 1
ATOM 575 N N . ARG A 1 70 ? -11.845 -1.482 9.897 1.00 77.31 70 ARG A N 1
ATOM 576 C CA . ARG A 1 70 ? -12.232 -2.137 8.635 1.00 77.31 70 ARG A CA 1
ATOM 577 C C . ARG A 1 70 ? -13.739 -2.154 8.419 1.00 77.31 70 ARG A C 1
ATOM 579 O O . ARG A 1 70 ? -14.181 -1.866 7.313 1.00 77.31 70 ARG A O 1
ATOM 586 N N . PHE A 1 71 ? -14.515 -2.473 9.454 1.00 72.50 71 PHE A N 1
ATOM 587 C CA . PHE A 1 71 ? -15.973 -2.556 9.344 1.00 72.50 71 PHE A CA 1
ATOM 588 C C . PHE A 1 71 ? -16.600 -1.223 8.921 1.00 72.50 71 PHE A C 1
ATOM 590 O O . PHE A 1 71 ? -17.371 -1.194 7.964 1.00 72.50 71 PHE A O 1
ATOM 597 N N . ASP A 1 72 ? -16.208 -0.118 9.557 1.00 77.31 72 ASP A N 1
ATOM 598 C CA . ASP A 1 72 ? -16.731 1.214 9.232 1.00 77.31 72 ASP A CA 1
ATOM 599 C C . ASP A 1 72 ? -16.353 1.658 7.814 1.00 77.31 72 ASP A C 1
ATOM 601 O O . ASP A 1 72 ? -17.151 2.283 7.112 1.00 77.31 72 ASP A O 1
ATOM 605 N N . ILE A 1 73 ? -15.137 1.326 7.370 1.00 78.31 73 ILE A N 1
ATOM 606 C CA . ILE A 1 73 ? -14.658 1.662 6.023 1.00 78.31 73 ILE A CA 1
ATOM 607 C C . ILE A 1 73 ? -15.400 0.841 4.962 1.00 78.31 73 ILE A C 1
ATOM 609 O O . ILE A 1 73 ? -15.817 1.399 3.948 1.00 78.31 73 ILE A O 1
ATOM 613 N N . LEU A 1 74 ? -15.590 -0.464 5.185 1.00 74.75 74 LEU A N 1
ATOM 614 C CA . LEU A 1 74 ? -16.341 -1.325 4.267 1.00 74.75 74 LEU A CA 1
ATOM 615 C C . LEU A 1 74 ? -17.799 -0.876 4.148 1.00 74.75 74 LEU A C 1
ATOM 617 O O . LEU A 1 74 ? -18.328 -0.826 3.041 1.00 74.75 74 LEU A O 1
ATOM 621 N N . LEU A 1 75 ? -18.417 -0.483 5.265 1.00 74.94 75 LEU A N 1
ATOM 622 C CA . LEU A 1 75 ? -19.789 0.018 5.283 1.00 74.94 75 LEU A CA 1
ATOM 623 C C . LEU A 1 75 ? -19.946 1.318 4.482 1.00 74.94 75 LEU A C 1
ATOM 625 O O . LEU A 1 75 ? -20.933 1.492 3.774 1.00 74.94 75 LEU A O 1
ATOM 629 N N . LYS A 1 76 ? -18.969 2.228 4.576 1.00 80.81 76 LYS A N 1
ATOM 630 C CA . LYS A 1 76 ? -18.978 3.502 3.838 1.00 80.81 76 LYS A CA 1
ATOM 631 C C . LYS A 1 76 ? -18.593 3.364 2.365 1.00 80.81 76 LYS A C 1
ATOM 633 O O . LYS A 1 76 ? -18.839 4.293 1.604 1.00 80.81 76 LYS A O 1
ATOM 638 N N . ASN A 1 77 ? -17.986 2.240 1.988 1.00 77.75 77 ASN A N 1
ATOM 639 C CA . ASN A 1 77 ? -17.556 1.897 0.635 1.00 77.75 77 ASN A CA 1
ATOM 640 C C . ASN A 1 77 ? -16.931 3.073 -0.149 1.00 77.75 77 ASN A C 1
ATOM 642 O O . ASN A 1 77 ? -17.468 3.490 -1.178 1.00 77.75 77 ASN A O 1
ATOM 646 N N . PRO A 1 78 ? -15.803 3.635 0.327 1.00 79.25 78 PRO A N 1
ATOM 647 C CA . PRO A 1 78 ? -15.138 4.718 -0.383 1.00 79.25 78 PRO A CA 1
ATOM 648 C C . PRO A 1 78 ? -14.675 4.246 -1.765 1.00 79.25 78 PRO A C 1
ATOM 650 O O . PRO A 1 78 ? -14.303 3.077 -1.934 1.00 79.25 78 PRO A O 1
ATOM 653 N N . THR A 1 79 ? -14.689 5.174 -2.724 1.00 79.88 79 THR A N 1
ATOM 654 C CA . THR A 1 79 ? -14.277 4.967 -4.124 1.00 79.88 79 THR A CA 1
ATOM 655 C C . THR A 1 79 ? -12.920 5.587 -4.451 1.00 79.88 79 THR A C 1
ATOM 657 O O . THR A 1 79 ? -12.352 5.283 -5.494 1.00 79.88 79 THR A O 1
ATOM 660 N N . THR A 1 80 ? -12.398 6.446 -3.576 1.00 76.38 80 THR A N 1
ATOM 661 C CA . THR A 1 80 ? -11.112 7.142 -3.723 1.00 76.38 80 THR A CA 1
ATOM 662 C C . THR A 1 80 ? -10.358 7.129 -2.396 1.00 76.38 80 THR A C 1
ATOM 664 O O . THR A 1 80 ? -10.975 6.933 -1.343 1.00 76.38 80 THR A O 1
ATOM 667 N N . THR A 1 81 ? -9.037 7.302 -2.453 1.00 71.94 81 THR A N 1
ATOM 668 C CA . THR A 1 81 ? -8.164 7.390 -1.271 1.00 71.94 81 THR A CA 1
ATOM 669 C C . THR A 1 81 ? -8.266 8.728 -0.557 1.00 71.94 81 THR A C 1
ATOM 671 O O . THR A 1 81 ? -8.441 9.745 -1.268 1.00 71.94 81 THR A O 1
#